Protein AF-A0A4Y2E0R2-F1 (afdb_monomer_lite)

Structure (mmCIF, N/CA/C/O backbone):
data_AF-A0A4Y2E0R2-F1
#
_entry.id   AF-A0A4Y2E0R2-F1
#
loop_
_atom_site.group_PDB
_atom_site.id
_atom_site.type_symbol
_atom_site.label_atom_id
_atom_site.label_alt_id
_atom_site.label_comp_id
_atom_site.label_asym_id
_atom_site.label_entity_id
_atom_site.label_seq_id
_atom_site.pdbx_PDB_in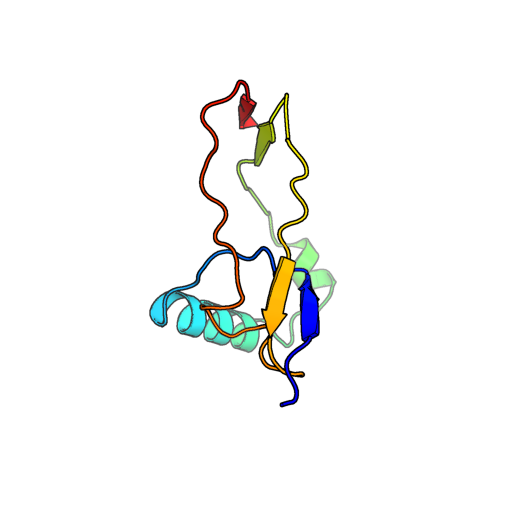s_code
_atom_site.Cartn_x
_atom_site.Cartn_y
_atom_site.Cartn_z
_atom_site.occupancy
_atom_site.B_iso_or_equiv
_atom_site.auth_seq_id
_atom_site.auth_comp_id
_atom_site.auth_asym_id
_atom_site.auth_atom_id
_atom_site.pdbx_PDB_model_num
ATOM 1 N N . MET A 1 1 ? 8.062 -28.842 -19.951 1.00 62.66 1 MET A N 1
ATOM 2 C CA . MET A 1 1 ? 8.321 -27.401 -19.698 1.00 62.66 1 MET A CA 1
ATOM 3 C C . MET A 1 1 ? 7.018 -26.724 -19.253 1.00 62.66 1 MET A C 1
ATOM 5 O O . MET A 1 1 ? 6.080 -26.679 -20.029 1.00 62.66 1 MET A O 1
ATOM 9 N N . GLY A 1 2 ? 6.902 -26.274 -17.996 1.00 84.06 2 GLY A N 1
ATOM 10 C CA . GLY A 1 2 ? 5.634 -25.828 -17.371 1.00 84.06 2 GLY A CA 1
ATOM 11 C C . GLY A 1 2 ? 5.316 -24.324 -17.455 1.00 84.06 2 GLY A C 1
ATOM 12 O O . GLY A 1 2 ? 4.647 -23.791 -16.567 1.00 84.06 2 GLY A O 1
ATOM 13 N N . PHE A 1 3 ? 5.835 -23.621 -18.462 1.00 81.12 3 PHE A N 1
ATOM 14 C CA . PHE A 1 3 ? 5.590 -22.188 -18.658 1.00 81.12 3 PHE A CA 1
ATOM 15 C C . PHE A 1 3 ? 4.292 -21.965 -19.442 1.00 81.12 3 PHE A C 1
ATOM 17 O O . PHE A 1 3 ? 4.008 -22.684 -20.395 1.00 81.12 3 PHE A O 1
ATOM 24 N N . ARG A 1 4 ? 3.491 -20.972 -19.040 1.00 83.62 4 ARG A N 1
ATOM 25 C CA . ARG A 1 4 ? 2.260 -20.573 -19.743 1.00 83.62 4 ARG A CA 1
ATOM 26 C C . ARG A 1 4 ? 2.192 -19.054 -19.87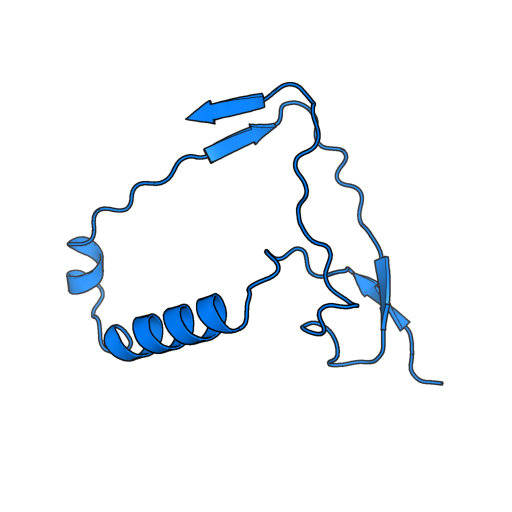4 1.00 83.62 4 ARG A C 1
ATOM 28 O O . ARG A 1 4 ? 2.669 -18.342 -18.990 1.00 83.62 4 ARG A O 1
ATOM 35 N N . SER A 1 5 ? 1.558 -18.571 -20.941 1.00 84.81 5 SER A N 1
ATOM 36 C CA . SER A 1 5 ? 1.279 -17.145 -21.126 1.00 84.81 5 SER A CA 1
ATOM 37 C C . SER A 1 5 ? 0.224 -16.674 -20.121 1.00 84.81 5 SER A C 1
ATOM 39 O O . SER A 1 5 ? -0.933 -17.108 -20.159 1.00 84.81 5 SER A O 1
ATOM 41 N N . ARG A 1 6 ? 0.607 -15.781 -19.206 1.00 83.81 6 ARG A N 1
ATOM 42 C CA . ARG A 1 6 ? -0.239 -15.257 -18.122 1.00 83.81 6 ARG A CA 1
ATOM 43 C C . ARG A 1 6 ? -0.204 -13.730 -18.106 1.00 83.81 6 ARG A C 1
ATOM 45 O O . ARG A 1 6 ? 0.712 -13.122 -18.648 1.00 83.81 6 ARG A O 1
ATOM 52 N N . ARG A 1 7 ? -1.212 -13.107 -17.492 1.00 80.88 7 ARG A N 1
ATOM 53 C CA . ARG A 1 7 ? -1.214 -11.653 -17.272 1.00 80.88 7 ARG A CA 1
ATOM 54 C C . ARG A 1 7 ? -0.071 -11.275 -16.330 1.00 80.88 7 ARG A C 1
ATOM 56 O O . ARG A 1 7 ? 0.139 -11.969 -15.326 1.00 80.88 7 ARG A O 1
ATOM 63 N N . THR A 1 8 ? 0.650 -10.207 -16.668 1.00 74.56 8 THR A N 1
ATOM 64 C CA . THR A 1 8 ? 1.598 -9.600 -15.731 1.00 74.56 8 THR A CA 1
ATOM 65 C C . THR A 1 8 ? 0.839 -9.031 -14.533 1.00 74.56 8 THR A C 1
ATOM 67 O O . THR A 1 8 ? -0.327 -8.650 -14.662 1.00 74.56 8 THR A O 1
ATOM 70 N N . ILE A 1 9 ? 1.474 -9.016 -13.362 1.00 75.31 9 ILE A N 1
ATOM 71 C CA . ILE A 1 9 ? 0.943 -8.246 -12.235 1.00 75.31 9 ILE A CA 1
ATOM 72 C C . ILE A 1 9 ? 1.464 -6.821 -12.394 1.00 75.31 9 ILE A C 1
ATOM 74 O O . ILE A 1 9 ? 2.671 -6.610 -12.507 1.00 75.31 9 ILE A O 1
ATOM 78 N N . ILE A 1 10 ? 0.539 -5.865 -12.422 1.00 70.94 10 ILE A N 1
ATOM 79 C CA . ILE A 1 10 ? 0.858 -4.442 -12.365 1.00 70.94 10 ILE A CA 1
ATOM 80 C C . ILE A 1 10 ? 0.918 -4.087 -10.886 1.00 70.94 10 ILE A C 1
ATOM 82 O O . ILE A 1 10 ? -0.105 -4.087 -10.204 1.00 70.94 10 ILE A O 1
ATOM 86 N N . ALA A 1 11 ? 2.122 -3.856 -10.385 1.00 71.25 11 ALA A N 1
ATOM 87 C CA . ALA A 1 11 ? 2.355 -3.459 -9.009 1.00 71.25 11 ALA A CA 1
ATOM 88 C C . ALA A 1 11 ? 3.574 -2.531 -8.956 1.00 71.25 11 ALA A C 1
ATOM 90 O O . ALA A 1 11 ? 4.486 -2.678 -9.778 1.00 71.25 11 ALA A O 1
ATOM 91 N N . PRO A 1 12 ? 3.616 -1.587 -8.003 1.00 71.94 12 PRO A N 1
ATOM 92 C CA . PRO A 1 12 ? 4.835 -0.846 -7.740 1.00 71.94 12 PRO A CA 1
ATOM 93 C C . PRO A 1 12 ? 5.936 -1.828 -7.332 1.00 71.94 12 PRO A C 1
ATOM 95 O O . PRO A 1 12 ? 5.737 -2.691 -6.475 1.00 71.94 12 PRO A O 1
ATOM 98 N N . LEU A 1 13 ? 7.103 -1.699 -7.959 1.00 75.19 13 LEU A N 1
ATOM 99 C CA . LEU A 1 13 ? 8.281 -2.459 -7.563 1.00 75.19 13 LEU A CA 1
ATOM 100 C C . LEU A 1 13 ? 8.767 -1.901 -6.221 1.00 75.19 13 LEU A C 1
ATOM 102 O O . LEU A 1 13 ? 9.296 -0.792 -6.149 1.00 75.19 13 LEU A O 1
ATOM 106 N N . LEU A 1 14 ? 8.537 -2.650 -5.143 1.00 78.44 14 LEU A N 1
ATOM 107 C CA . LEU A 1 14 ? 8.938 -2.252 -3.798 1.00 78.44 14 LEU A CA 1
ATOM 108 C C . LEU A 1 14 ? 10.389 -2.657 -3.532 1.00 78.44 14 LEU A C 1
ATOM 110 O O . LEU A 1 14 ? 10.798 -3.788 -3.796 1.00 78.44 14 LEU A O 1
ATOM 114 N N . THR A 1 15 ? 11.165 -1.738 -2.959 1.00 84.50 15 THR A N 1
ATOM 115 C CA . THR A 1 15 ? 12.496 -2.059 -2.433 1.00 84.50 15 THR A CA 1
ATOM 116 C C . THR A 1 15 ? 12.367 -2.952 -1.195 1.00 84.50 15 THR A C 1
ATOM 118 O O . THR A 1 15 ? 11.332 -2.960 -0.523 1.00 84.50 15 THR A O 1
ATOM 121 N N . ALA A 1 16 ? 13.432 -3.675 -0.835 1.00 86.94 16 ALA A N 1
ATOM 122 C CA . ALA A 1 16 ? 13.455 -4.476 0.393 1.00 86.94 16 ALA A CA 1
ATOM 123 C C . ALA A 1 16 ? 13.121 -3.639 1.645 1.00 86.94 16 ALA A C 1
ATOM 125 O O . ALA A 1 16 ? 12.384 -4.095 2.519 1.00 86.94 16 ALA A O 1
ATOM 126 N N . ARG A 1 17 ? 13.591 -2.383 1.689 1.00 91.44 17 ARG A N 1
ATOM 127 C CA . ARG A 1 17 ? 13.268 -1.426 2.755 1.00 91.44 17 ARG A CA 1
ATOM 128 C C . ARG A 1 17 ? 11.772 -1.117 2.808 1.00 91.44 17 ARG A C 1
ATOM 130 O O . ARG A 1 17 ? 11.193 -1.165 3.888 1.00 91.44 17 ARG A O 1
ATOM 137 N N . HIS A 1 18 ? 11.149 -0.816 1.666 1.00 87.75 18 HIS A N 1
ATOM 138 C CA . HIS A 1 18 ? 9.710 -0.547 1.617 1.00 87.75 18 HIS A CA 1
ATOM 139 C C . HIS A 1 18 ? 8.902 -1.761 2.080 1.00 87.75 18 HIS A C 1
ATOM 141 O O . HIS A 1 18 ? 8.019 -1.610 2.916 1.00 87.75 18 HIS A O 1
ATOM 147 N N . ASN A 1 19 ? 9.264 -2.969 1.634 1.00 87.94 19 ASN A N 1
ATOM 148 C CA . ASN A 1 19 ? 8.608 -4.197 2.088 1.00 87.94 19 ASN A CA 1
ATOM 149 C C . ASN A 1 19 ? 8.685 -4.368 3.612 1.00 87.94 19 ASN A C 1
ATOM 151 O O . ASN A 1 19 ? 7.674 -4.663 4.246 1.00 87.94 19 ASN A O 1
ATOM 155 N N . ALA A 1 20 ? 9.861 -4.150 4.208 1.00 93.62 20 ALA A N 1
ATOM 156 C CA . ALA A 1 20 ? 10.035 -4.255 5.654 1.00 93.62 20 ALA A CA 1
ATOM 157 C C . ALA A 1 20 ? 9.160 -3.246 6.417 1.00 93.62 20 ALA A C 1
ATOM 159 O O . ALA A 1 20 ? 8.499 -3.619 7.386 1.00 93.62 20 ALA A O 1
ATOM 160 N N . LEU A 1 21 ? 9.105 -1.993 5.950 1.00 95.31 21 LEU A N 1
ATOM 161 C CA . LEU A 1 21 ? 8.270 -0.949 6.550 1.00 95.31 21 LEU A CA 1
ATOM 162 C C . LEU A 1 21 ? 6.775 -1.270 6.433 1.00 95.31 21 LEU A C 1
ATOM 164 O O . LEU A 1 21 ? 6.059 -1.167 7.425 1.00 95.31 21 LEU A O 1
ATOM 168 N N . CYS A 1 22 ? 6.311 -1.726 5.265 1.00 91.81 22 CYS A N 1
ATOM 169 C CA . CYS A 1 22 ? 4.916 -2.123 5.070 1.00 91.81 22 CYS A CA 1
ATOM 170 C C . CYS A 1 22 ? 4.512 -3.278 5.999 1.00 91.81 22 CYS A C 1
ATOM 172 O O . CYS A 1 22 ? 3.436 -3.238 6.591 1.00 91.81 22 CYS A O 1
ATOM 174 N N . ILE A 1 23 ? 5.376 -4.287 6.169 1.00 94.62 23 ILE A N 1
ATOM 175 C CA . ILE A 1 23 ? 5.110 -5.414 7.077 1.00 94.62 23 ILE A CA 1
ATOM 176 C C . ILE A 1 23 ? 5.074 -4.946 8.535 1.00 94.62 23 ILE A C 1
ATOM 178 O O . ILE A 1 23 ? 4.188 -5.358 9.282 1.00 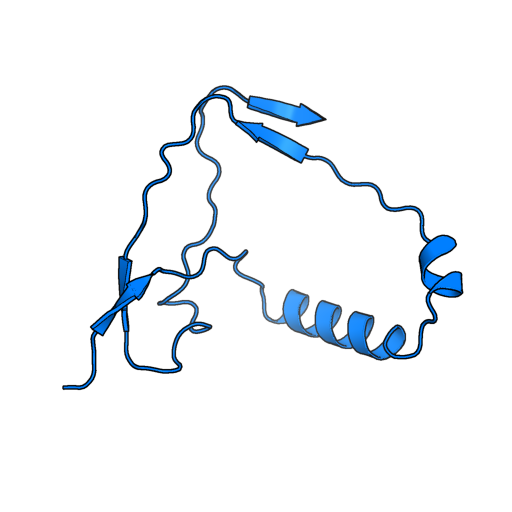94.62 23 ILE A O 1
ATOM 182 N N . ALA A 1 24 ? 6.022 -4.102 8.952 1.00 97.12 24 ALA A N 1
ATOM 183 C CA . ALA A 1 24 ? 6.054 -3.568 10.312 1.00 97.12 24 ALA A CA 1
ATOM 184 C C . ALA A 1 24 ? 4.790 -2.754 10.619 1.00 97.12 24 ALA A C 1
ATOM 186 O O . ALA A 1 24 ? 4.151 -2.980 11.645 1.00 97.12 24 ALA A O 1
ATOM 187 N N . TRP A 1 25 ? 4.387 -1.882 9.693 1.00 95.75 25 TRP A N 1
ATOM 188 C CA . TRP A 1 25 ? 3.174 -1.085 9.821 1.00 95.75 25 TRP A CA 1
ATOM 189 C C . TRP A 1 25 ? 1.924 -1.969 9.905 1.00 95.75 25 TRP A C 1
ATOM 191 O O . TRP A 1 25 ? 1.140 -1.832 10.841 1.00 95.75 25 TRP A O 1
ATOM 201 N N . ALA A 1 26 ? 1.782 -2.952 9.007 1.00 95.69 26 ALA A N 1
ATOM 202 C CA . ALA A 1 26 ? 0.645 -3.873 9.018 1.00 95.69 26 ALA A CA 1
ATOM 203 C C . ALA A 1 26 ? 0.548 -4.669 10.329 1.00 95.69 26 ALA A C 1
ATOM 205 O O . ALA A 1 26 ? -0.544 -4.854 10.855 1.00 95.69 26 ALA A O 1
ATOM 206 N N . ARG A 1 27 ? 1.683 -5.106 10.892 1.00 97.50 27 ARG A N 1
ATOM 207 C CA . ARG A 1 27 ? 1.716 -5.798 12.191 1.00 97.50 27 ARG A CA 1
ATOM 208 C C . ARG A 1 27 ? 1.301 -4.896 13.349 1.00 97.50 27 ARG A C 1
ATOM 210 O O . ARG A 1 27 ? 0.611 -5.367 14.241 1.00 97.50 27 ARG A O 1
ATOM 217 N N . GLN A 1 28 ? 1.698 -3.625 13.337 1.00 97.19 28 GLN A N 1
ATOM 218 C CA . GLN A 1 28 ? 1.303 -2.663 14.373 1.00 97.19 28 GLN A CA 1
ATOM 219 C C . GLN A 1 28 ? -0.209 -2.393 14.373 1.00 97.19 28 GLN A C 1
ATOM 221 O O . GLN A 1 28 ? -0.784 -2.157 15.429 1.00 97.19 28 GLN A O 1
ATOM 226 N N . HIS A 1 29 ? -0.848 -2.471 13.204 1.00 96.31 29 HIS A N 1
ATOM 227 C CA . HIS A 1 29 ? -2.253 -2.104 13.008 1.00 96.31 29 HIS A CA 1
ATOM 228 C C . HIS A 1 29 ? -3.170 -3.326 12.812 1.00 96.31 29 HIS A C 1
ATOM 230 O O . HIS A 1 29 ? -4.345 -3.179 12.494 1.00 96.31 29 HIS A O 1
ATOM 236 N N . ILE A 1 30 ? -2.662 -4.551 13.007 1.00 96.81 30 ILE A N 1
ATOM 237 C CA . ILE A 1 30 ? -3.410 -5.793 12.730 1.00 96.81 30 ILE A CA 1
ATOM 238 C C . ILE A 1 30 ? -4.644 -5.972 13.626 1.00 96.81 30 ILE A C 1
ATOM 240 O O . ILE A 1 30 ? -5.594 -6.648 13.242 1.00 96.81 30 ILE A O 1
ATOM 244 N N . HIS A 1 31 ? -4.630 -5.366 14.813 1.00 97.31 31 HIS A N 1
ATOM 245 C CA . HIS A 1 31 ? -5.713 -5.442 15.794 1.00 97.31 31 HIS A CA 1
ATOM 246 C C . HIS A 1 31 ? -6.620 -4.207 15.792 1.00 97.31 31 HIS A C 1
ATOM 248 O O . HIS A 1 31 ? -7.487 -4.101 16.655 1.00 97.31 31 HIS A O 1
ATOM 254 N N . TRP A 1 32 ? -6.425 -3.276 14.854 1.00 97.44 32 TRP A N 1
ATOM 255 C CA . TRP A 1 32 ? -7.270 -2.091 14.760 1.00 97.44 32 TRP A CA 1
ATOM 256 C C . TRP A 1 32 ? -8.703 -2.462 14.396 1.00 97.44 32 TRP A C 1
ATOM 258 O O . TRP A 1 32 ? -8.961 -3.224 13.457 1.00 97.44 32 TRP A O 1
ATOM 268 N N . THR A 1 33 ? -9.633 -1.890 15.147 1.00 97.31 33 THR A N 1
ATOM 269 C CA . THR A 1 33 ? -11.067 -2.030 14.938 1.00 97.31 33 THR A CA 1
ATOM 270 C C . THR A 1 33 ? -11.554 -1.090 13.840 1.00 97.31 33 THR A C 1
ATOM 272 O O . THR A 1 33 ? -10.861 -0.168 13.413 1.00 97.31 33 THR A O 1
ATOM 275 N N . VAL A 1 34 ? -12.787 -1.305 13.378 1.00 96.31 34 VAL A N 1
ATOM 276 C CA . VAL A 1 34 ? -13.436 -0.402 12.415 1.00 96.31 34 VAL A CA 1
ATOM 277 C C . VAL A 1 34 ? -13.499 1.029 12.951 1.00 96.31 34 VAL A C 1
ATOM 279 O O . VAL A 1 34 ? -13.342 1.968 12.175 1.00 96.31 34 VAL A O 1
ATOM 282 N N . ASP A 1 35 ? -13.702 1.206 14.258 1.00 97.25 35 ASP A N 1
ATOM 283 C CA . ASP A 1 35 ? -13.737 2.536 14.857 1.00 97.25 35 ASP A CA 1
ATOM 284 C C . ASP A 1 35 ? -12.352 3.183 14.878 1.00 97.25 35 ASP A C 1
ATOM 286 O O . ASP A 1 35 ? -12.252 4.354 14.528 1.00 97.25 35 ASP A O 1
ATOM 290 N N . ASP A 1 36 ? -11.276 2.436 15.135 1.00 96.44 36 ASP A N 1
ATOM 291 C CA . ASP A 1 36 ? -9.907 2.967 15.022 1.00 96.44 36 ASP A CA 1
ATOM 292 C C . ASP A 1 36 ? -9.627 3.492 13.603 1.00 96.44 36 ASP A C 1
ATOM 294 O O . ASP A 1 36 ? -9.130 4.606 13.429 1.00 96.44 36 ASP A O 1
ATOM 298 N N . TRP A 1 37 ? -10.048 2.752 12.569 1.00 96.12 37 TRP A N 1
ATOM 299 C CA . TRP A 1 37 ? -9.893 3.177 11.172 1.00 96.12 37 TRP A CA 1
ATOM 300 C C . TRP A 1 37 ? -10.672 4.451 10.822 1.00 96.12 37 TRP A C 1
ATOM 302 O O . TRP A 1 37 ? -10.205 5.222 9.983 1.00 96.12 37 TRP A O 1
ATOM 312 N N . LYS A 1 38 ? -11.827 4.708 11.455 1.00 96.00 38 LYS A N 1
ATOM 313 C CA . LYS A 1 38 ? -12.618 5.934 11.221 1.00 96.00 38 LYS A CA 1
ATOM 314 C C . LYS A 1 38 ? -11.906 7.201 11.689 1.00 96.00 38 LYS A C 1
ATOM 316 O O . LYS A 1 38 ? -12.204 8.276 11.178 1.00 96.00 38 LYS A O 1
ATOM 321 N N . HIS A 1 39 ? -10.980 7.085 12.638 1.00 95.44 39 HIS A N 1
ATOM 322 C CA . HIS A 1 39 ? -10.209 8.223 13.139 1.00 95.44 39 HIS A CA 1
ATOM 323 C C . HIS A 1 39 ? -9.008 8.566 12.240 1.00 95.44 39 HIS A C 1
ATOM 325 O O . HIS A 1 39 ? -8.332 9.567 12.477 1.00 95.44 39 HIS A O 1
ATOM 331 N N . VAL A 1 40 ? -8.737 7.772 11.196 1.00 94.88 40 VAL A N 1
ATOM 332 C CA . VAL A 1 40 ? -7.636 8.020 10.259 1.00 94.88 40 VAL A CA 1
ATOM 333 C C . VAL A 1 40 ? -8.093 8.918 9.117 1.00 94.88 40 VAL A C 1
ATOM 335 O O . VAL A 1 40 ? -8.927 8.534 8.296 1.00 94.88 40 VAL A O 1
ATOM 338 N N . ALA A 1 41 ? -7.480 10.095 9.010 1.00 95.62 41 ALA A N 1
ATOM 339 C CA . ALA A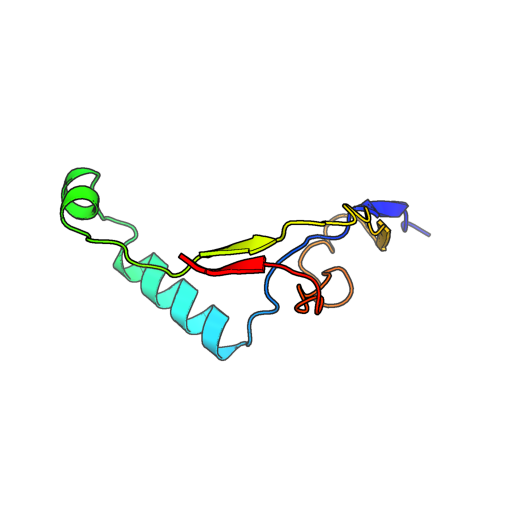 1 41 ? -7.600 10.938 7.829 1.00 95.62 41 ALA A CA 1
ATOM 340 C C . ALA A 1 41 ? -6.582 10.499 6.766 1.00 95.62 41 ALA A C 1
ATOM 342 O O . ALA A 1 41 ? -5.372 10.603 6.968 1.00 95.62 41 ALA A O 1
ATOM 343 N N . TRP A 1 42 ? -7.076 10.0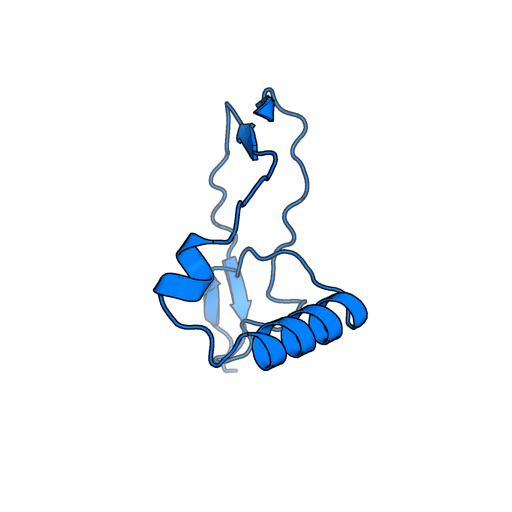21 5.624 1.00 93.00 42 TRP A N 1
ATOM 344 C CA . TRP A 1 42 ? -6.245 9.660 4.478 1.00 93.00 42 TRP A CA 1
ATOM 345 C C . TRP A 1 42 ? -6.155 10.838 3.513 1.00 93.00 42 TRP A C 1
ATOM 347 O O . TRP A 1 42 ? -7.176 11.384 3.099 1.00 93.00 42 TRP A O 1
ATOM 357 N N . SER A 1 43 ? -4.940 11.198 3.118 1.00 93.56 43 SER A N 1
ATOM 358 C CA . SER A 1 43 ? -4.685 12.119 2.016 1.00 93.56 43 SER A CA 1
ATOM 359 C C . SER A 1 43 ? -3.775 11.447 0.996 1.00 93.56 43 SER A C 1
ATOM 361 O O . SER A 1 43 ? -2.939 10.603 1.327 1.00 93.56 43 SER A O 1
ATOM 363 N N . GLY A 1 44 ? -3.965 11.788 -0.269 1.00 89.81 44 GLY A N 1
ATOM 364 C CA . GLY A 1 44 ? -3.151 11.275 -1.353 1.00 89.81 44 GLY A CA 1
ATOM 365 C C . GLY A 1 44 ? -3.448 12.042 -2.625 1.00 89.81 44 GLY A C 1
ATOM 366 O O . GLY A 1 44 ? -4.591 12.420 -2.862 1.00 89.81 44 GLY A O 1
ATOM 367 N N . GLU A 1 45 ? -2.413 12.255 -3.426 1.00 87.44 45 GLU A N 1
ATOM 368 C CA . GLU A 1 45 ? -2.548 12.856 -4.747 1.00 87.44 45 GLU A CA 1
ATOM 369 C C . GLU A 1 45 ? -2.835 11.760 -5.774 1.00 87.44 45 GLU A C 1
ATOM 371 O O . GLU A 1 45 ? -2.225 10.682 -5.760 1.00 87.44 45 GLU A O 1
ATOM 376 N N . CYS A 1 46 ? -3.757 12.028 -6.691 1.00 82.12 46 CYS A N 1
ATOM 377 C CA . CYS A 1 46 ? -4.132 11.104 -7.750 1.00 82.12 46 CYS A CA 1
ATOM 378 C C . CYS A 1 46 ? -3.985 11.765 -9.118 1.00 82.12 46 CYS A C 1
ATOM 380 O O . CYS A 1 46 ? -4.473 12.864 -9.373 1.00 82.12 46 CYS A O 1
ATOM 382 N N . ARG A 1 47 ? -3.341 11.045 -10.042 1.00 76.31 47 ARG A N 1
ATOM 383 C CA . ARG A 1 47 ? -3.182 11.484 -11.429 1.00 76.31 47 ARG A CA 1
ATOM 384 C C . ARG A 1 47 ? -4.143 10.752 -12.355 1.00 76.31 47 ARG A C 1
ATOM 386 O O . ARG A 1 47 ? -3.982 9.555 -12.605 1.00 76.31 47 ARG A O 1
ATOM 393 N N . PHE A 1 48 ? -5.074 11.485 -12.945 1.00 76.62 48 PHE A N 1
ATOM 394 C CA . PHE A 1 48 ? -6.014 10.991 -13.944 1.00 76.62 48 PHE A CA 1
ATOM 395 C C . PHE A 1 48 ? -5.433 11.196 -15.341 1.00 76.62 48 PHE A C 1
ATOM 397 O O . PHE A 1 48 ? -5.217 12.321 -15.785 1.00 76.62 48 PHE A O 1
ATOM 404 N N . GLN A 1 49 ? -5.132 10.102 -16.038 1.00 75.69 49 GLN A N 1
ATOM 405 C CA . GLN A 1 49 ? -4.615 10.157 -17.407 1.00 75.69 49 GLN A CA 1
ATOM 406 C C . GLN A 1 49 ? -5.778 10.192 -18.398 1.00 75.69 49 GLN A C 1
ATOM 408 O O . GLN A 1 49 ? -6.674 9.357 -18.305 1.00 75.69 49 GLN A O 1
ATOM 413 N N . LEU A 1 50 ? -5.739 11.120 -19.358 1.00 71.94 50 LEU A N 1
ATOM 414 C CA . LEU A 1 50 ? -6.807 11.288 -20.355 1.00 71.94 50 LEU A CA 1
ATOM 415 C C . LEU A 1 50 ? -6.792 10.191 -21.426 1.00 71.94 50 LEU A C 1
ATOM 417 O O . LEU A 1 50 ? -7.834 9.805 -21.942 1.00 71.94 50 LEU A O 1
ATOM 421 N N . TYR A 1 51 ? -5.608 9.657 -21.721 1.00 65.00 51 TYR A N 1
ATOM 422 C CA . TYR A 1 51 ? -5.416 8.584 -22.687 1.00 65.00 51 TYR A CA 1
ATOM 423 C C . TYR A 1 51 ? -4.607 7.470 -22.029 1.00 65.00 51 TYR A C 1
ATOM 425 O O . TYR A 1 51 ? -3.408 7.623 -21.781 1.00 65.00 51 TYR A O 1
ATOM 433 N N . ARG A 1 52 ? -5.248 6.337 -21.733 1.00 62.03 52 ARG A N 1
ATOM 434 C CA . ARG A 1 52 ? -4.537 5.090 -21.443 1.00 62.03 52 ARG A CA 1
ATOM 435 C C . ARG A 1 52 ? -4.639 4.173 -22.649 1.00 62.03 52 ARG A C 1
ATOM 437 O O . ARG A 1 52 ? -5.728 3.849 -23.105 1.00 62.03 52 ARG A O 1
ATOM 444 N N . ALA A 1 53 ? -3.493 3.710 -23.132 1.00 54.53 53 ALA A N 1
ATOM 445 C CA . ALA A 1 53 ? -3.462 2.427 -23.807 1.00 54.53 53 ALA A CA 1
ATOM 446 C C . ALA A 1 53 ? -3.514 1.370 -22.700 1.00 54.53 53 ALA A C 1
ATOM 448 O O . ALA A 1 53 ? -2.527 1.176 -21.990 1.00 54.53 53 ALA A O 1
ATOM 449 N N . ASP A 1 54 ? -4.654 0.697 -22.534 1.00 58.34 54 ASP A N 1
ATOM 450 C CA . ASP A 1 54 ? -4.827 -0.445 -21.623 1.00 58.34 54 ASP A CA 1
ATOM 451 C C . ASP A 1 54 ? -4.081 -1.682 -22.152 1.00 58.34 54 ASP A C 1
ATOM 453 O O . ASP A 1 54 ? -4.641 -2.769 -22.323 1.00 58.34 54 ASP A O 1
ATOM 457 N N . GLY A 1 55 ? -2.800 -1.508 -22.481 1.00 59.72 55 GLY A N 1
ATOM 458 C CA . GLY A 1 55 ? -1.936 -2.524 -23.050 1.00 59.72 55 GLY A CA 1
ATOM 459 C C . GLY A 1 55 ? -1.826 -3.693 -22.084 1.00 59.72 55 GLY A C 1
ATOM 460 O O . GLY A 1 55 ? -1.060 -3.662 -21.125 1.00 59.72 55 GLY A O 1
ATOM 461 N N . ARG A 1 56 ? -2.617 -4.739 -22.331 1.00 66.56 56 ARG A N 1
ATOM 462 C CA . ARG A 1 56 ? -2.614 -5.986 -21.563 1.00 66.56 56 ARG A CA 1
ATOM 463 C C . ARG A 1 56 ? -1.307 -6.735 -21.821 1.00 66.56 56 ARG A C 1
ATOM 465 O O . ARG A 1 56 ? -1.259 -7.635 -22.657 1.00 66.56 56 ARG A O 1
ATOM 472 N N . VAL A 1 57 ? -0.248 -6.389 -21.095 1.00 74.00 57 VAL A N 1
ATOM 473 C CA . VAL A 1 57 ? 1.044 -7.076 -21.203 1.00 74.00 57 VAL A CA 1
ATOM 474 C C . VAL A 1 57 ? 0.935 -8.492 -20.628 1.00 74.00 57 VAL A C 1
ATOM 476 O O . VAL A 1 57 ? 0.457 -8.721 -19.509 1.00 74.00 57 VAL A O 1
ATOM 479 N N . ARG A 1 58 ? 1.365 -9.479 -21.420 1.00 81.25 58 ARG A N 1
ATOM 480 C CA . ARG A 1 58 ? 1.411 -10.895 -21.035 1.00 81.25 58 ARG A CA 1
ATOM 481 C C . ARG A 1 58 ? 2.861 -11.343 -20.897 1.00 81.25 58 ARG A C 1
ATOM 483 O O . ARG A 1 58 ? 3.698 -10.984 -21.714 1.00 81.25 58 ARG A O 1
ATOM 490 N N . VAL A 1 59 ? 3.129 -12.168 -19.890 1.00 82.50 59 VAL A N 1
ATOM 491 C CA . VAL A 1 59 ? 4.446 -12.754 -19.609 1.00 82.50 59 VAL A CA 1
ATOM 492 C C . VAL A 1 59 ? 4.353 -14.280 -19.615 1.00 82.50 59 VAL A C 1
ATOM 494 O O . VAL A 1 59 ? 3.334 -14.859 -19.221 1.00 82.50 59 VAL A O 1
ATOM 497 N N . TRP A 1 60 ? 5.412 -14.955 -20.054 1.00 85.56 60 TRP A N 1
ATOM 498 C CA . TRP A 1 60 ? 5.518 -16.413 -19.979 1.00 85.56 60 TRP A CA 1
ATOM 499 C C . TRP A 1 60 ? 6.107 -16.809 -18.624 1.00 85.56 60 TRP A C 1
ATOM 501 O O . TRP A 1 60 ? 7.290 -16.602 -18.380 1.00 85.56 60 TRP A O 1
ATOM 511 N N . ARG A 1 61 ? 5.295 -17.384 -17.724 1.00 85.44 61 ARG A N 1
ATOM 512 C CA . ARG A 1 61 ? 5.752 -17.771 -16.373 1.00 85.44 61 ARG A CA 1
ATOM 513 C C . ARG A 1 61 ? 5.202 -19.116 -15.904 1.00 85.44 61 ARG A C 1
ATOM 515 O O . ARG A 1 61 ? 4.130 -19.558 -16.334 1.00 85.44 61 ARG A O 1
ATOM 522 N N . LYS A 1 62 ? 5.929 -19.761 -14.987 1.00 84.38 62 LYS A N 1
ATOM 523 C CA . LYS A 1 62 ? 5.459 -20.954 -14.260 1.00 84.38 62 LYS A CA 1
ATOM 524 C C . LYS A 1 62 ? 4.321 -20.585 -13.285 1.00 84.38 62 LYS A C 1
ATOM 526 O O . LYS A 1 62 ? 4.188 -19.418 -12.904 1.00 84.38 62 LYS A O 1
ATOM 531 N N . PRO A 1 63 ? 3.474 -21.548 -12.876 1.00 78.50 63 PRO A N 1
ATOM 532 C CA . PRO A 1 63 ? 2.531 -21.349 -11.773 1.00 78.50 63 PRO A CA 1
ATOM 533 C C . PRO A 1 63 ? 3.246 -20.832 -10.509 1.00 78.50 63 PRO A C 1
ATOM 535 O O . PRO A 1 63 ? 4.387 -21.212 -10.262 1.00 78.50 63 PRO A O 1
ATOM 538 N N . HIS A 1 64 ? 2.584 -19.969 -9.730 1.00 80.62 64 HIS A N 1
ATOM 539 C CA . HIS A 1 64 ? 3.069 -19.422 -8.444 1.00 80.62 64 HIS A CA 1
ATOM 540 C C . HIS A 1 64 ? 4.291 -18.483 -8.491 1.00 80.62 64 HIS A C 1
ATOM 542 O O . HIS A 1 64 ? 4.777 -18.059 -7.450 1.00 80.62 64 HIS A O 1
ATOM 548 N N . LYS A 1 65 ? 4.769 -18.082 -9.676 1.00 80.94 65 LYS A N 1
ATOM 549 C CA . LYS A 1 65 ? 5.844 -17.079 -9.837 1.00 80.94 65 LYS A CA 1
ATOM 550 C C . LYS A 1 65 ? 5.311 -15.681 -10.150 1.00 80.94 65 LYS A C 1
ATOM 552 O O . LYS A 1 65 ? 5.880 -14.949 -10.946 1.00 80.94 65 LYS A O 1
ATOM 557 N N . SER A 1 66 ? 4.153 -15.328 -9.597 1.00 73.69 66 SER A N 1
ATOM 558 C CA . SER A 1 66 ? 3.486 -14.077 -9.958 1.00 73.69 66 SER A CA 1
ATOM 559 C C . SER A 1 66 ? 4.067 -12.836 -9.291 1.00 73.69 66 SER A C 1
ATOM 561 O O . SER A 1 66 ? 4.010 -11.767 -9.887 1.00 73.69 66 SER A O 1
ATOM 563 N N . MET A 1 67 ? 4.624 -13.005 -8.093 1.00 75.00 67 MET A N 1
ATOM 564 C CA . MET A 1 67 ? 5.272 -11.952 -7.301 1.00 75.00 67 MET A CA 1
ATOM 565 C C . MET A 1 67 ? 6.782 -11.870 -7.559 1.00 75.00 67 MET A C 1
ATOM 567 O O . MET A 1 67 ? 7.487 -11.147 -6.868 1.00 75.00 67 MET A O 1
ATOM 571 N N . ASP A 1 68 ? 7.290 -12.649 -8.517 1.00 76.62 68 ASP A N 1
ATOM 572 C CA . ASP A 1 68 ? 8.676 -12.530 -8.951 1.00 76.62 68 ASP A CA 1
ATOM 573 C C . ASP A 1 68 ? 8.843 -11.181 -9.674 1.00 76.62 68 ASP A C 1
ATOM 575 O O . ASP A 1 68 ? 8.041 -10.908 -10.574 1.00 76.62 68 ASP A O 1
ATOM 579 N N . PRO A 1 69 ? 9.838 -10.342 -9.326 1.00 72.44 69 PRO A N 1
ATOM 580 C CA . PRO A 1 69 ? 10.033 -9.035 -9.958 1.00 72.44 69 PRO A CA 1
ATOM 581 C C . PRO A 1 69 ? 10.159 -9.113 -11.484 1.00 72.44 69 PRO A C 1
ATOM 583 O O . PRO A 1 69 ? 9.713 -8.217 -12.192 1.00 72.44 69 PRO A O 1
ATOM 586 N N . THR A 1 70 ? 10.691 -10.222 -12.010 1.00 73.69 70 THR A N 1
ATOM 587 C CA . THR A 1 70 ? 10.805 -10.473 -13.460 1.00 73.69 70 THR A CA 1
ATOM 588 C C . THR A 1 70 ? 9.456 -10.720 -14.144 1.00 73.69 70 THR A C 1
ATOM 590 O O . THR A 1 70 ? 9.337 -10.650 -15.365 1.00 73.69 70 THR A O 1
ATOM 593 N N . CYS A 1 71 ? 8.424 -11.029 -13.358 1.00 74.62 71 CYS A N 1
ATOM 594 C CA . CYS A 1 71 ? 7.060 -11.320 -13.789 1.00 74.62 71 CYS A CA 1
ATOM 595 C C . CYS A 1 71 ? 6.073 -10.187 -13.456 1.00 74.62 71 CYS A C 1
ATOM 597 O O . CYS A 1 71 ? 4.858 -10.389 -13.603 1.00 74.62 71 CYS A O 1
ATOM 599 N N . GLN A 1 72 ? 6.587 -9.046 -12.987 1.00 72.44 72 GLN A N 1
ATOM 600 C CA . GLN A 1 72 ? 5.844 -7.835 -12.662 1.00 72.44 72 GLN A CA 1
ATOM 601 C C . GLN A 1 72 ? 6.218 -6.724 -13.639 1.00 72.44 72 GLN A C 1
ATOM 603 O O . GLN A 1 72 ? 7.367 -6.591 -14.052 1.00 72.44 72 GLN A O 1
ATOM 608 N N . GLN A 1 73 ? 5.233 -5.916 -14.017 1.00 68.75 73 GLN A N 1
ATOM 609 C CA . GLN A 1 73 ? 5.481 -4.718 -14.805 1.00 68.75 73 GLN A CA 1
ATOM 610 C C . GLN A 1 73 ? 5.414 -3.505 -13.883 1.00 68.75 73 GLN A C 1
ATOM 612 O O . GLN A 1 73 ? 4.365 -3.225 -13.301 1.00 68.75 73 GLN A O 1
ATOM 617 N N . GLY A 1 74 ? 6.533 -2.788 -13.771 1.00 59.53 74 GLY A N 1
ATOM 618 C CA . GLY A 1 74 ? 6.560 -1.496 -13.100 1.00 59.53 74 GLY A CA 1
ATOM 619 C C . GLY A 1 74 ? 5.711 -0.480 -13.863 1.00 59.53 74 GLY A C 1
ATOM 620 O O . GLY A 1 74 ? 5.772 -0.390 -15.091 1.00 59.53 74 GLY A O 1
ATOM 621 N N . THR A 1 75 ? 4.912 0.294 -13.140 1.00 59.62 75 THR A N 1
ATOM 622 C CA . THR A 1 75 ? 4.189 1.437 -13.701 1.00 59.62 75 THR A CA 1
ATOM 623 C C . THR A 1 75 ? 5.150 2.608 -13.882 1.00 59.62 75 THR A C 1
ATOM 625 O O . THR A 1 75 ? 5.435 3.328 -12.929 1.00 59.62 75 THR A O 1
ATOM 628 N N . VAL A 1 76 ? 5.656 2.799 -15.102 1.00 54.59 76 VAL A N 1
ATOM 629 C CA . VAL A 1 76 ? 6.340 4.038 -15.506 1.00 54.59 76 VAL A CA 1
ATOM 630 C C . VAL A 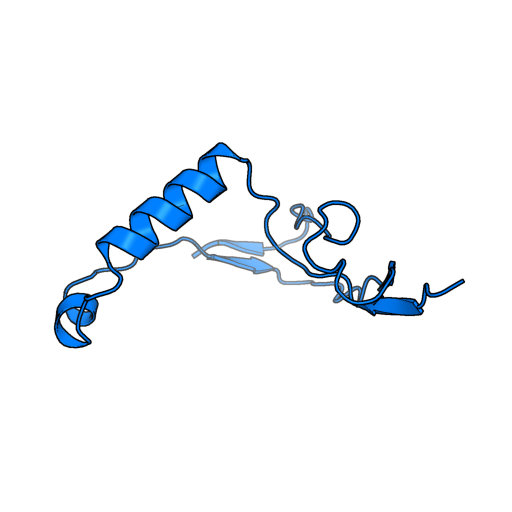1 76 ? 5.312 5.061 -15.984 1.00 54.59 76 VAL A C 1
ATOM 632 O O . VAL A 1 76 ? 4.299 4.721 -16.596 1.00 54.59 76 VAL A O 1
ATOM 635 N N . GLN A 1 77 ? 5.572 6.331 -15.681 1.00 56.97 77 GLN A N 1
ATOM 636 C CA . GLN A 1 77 ? 4.751 7.453 -16.113 1.00 56.97 77 GLN A CA 1
ATOM 637 C C . GLN A 1 77 ? 4.826 7.606 -17.642 1.00 56.97 77 GLN A C 1
ATOM 639 O O . GLN A 1 77 ? 5.896 7.852 -18.187 1.00 56.97 77 GLN A O 1
ATOM 644 N N . SER A 1 78 ? 3.698 7.489 -18.345 1.00 56.28 78 SER A N 1
ATOM 645 C CA . SER A 1 78 ? 3.610 7.876 -19.757 1.00 56.28 78 SER A CA 1
ATOM 646 C C . SER A 1 78 ? 3.372 9.387 -19.864 1.00 56.28 78 SER A C 1
ATOM 648 O O . SER A 1 78 ? 2.466 9.907 -19.212 1.00 56.28 78 SER A O 1
ATOM 650 N N . GLY A 1 79 ? 4.176 10.086 -20.673 1.00 59.34 79 GLY A N 1
ATOM 651 C CA . GLY A 1 79 ? 4.186 11.553 -20.835 1.00 59.34 79 GLY A CA 1
ATOM 652 C C . GLY A 1 79 ? 2.996 12.160 -21.595 1.00 59.34 79 GLY A C 1
ATOM 653 O O . GLY A 1 79 ? 3.175 13.120 -22.333 1.00 59.34 79 GLY A O 1
ATOM 654 N N . GLY A 1 80 ? 1.800 11.577 -21.467 1.00 69.44 80 GLY A N 1
ATOM 655 C CA . GLY A 1 80 ? 0.563 12.102 -22.057 1.00 69.44 80 GLY A CA 1
ATOM 656 C C . GLY A 1 80 ? -0.152 13.107 -21.148 1.00 69.44 80 GLY A C 1
ATOM 657 O O . GLY A 1 80 ? 0.208 13.268 -19.983 1.00 69.44 80 GLY A O 1
ATOM 658 N N . ALA A 1 81 ? -1.200 13.751 -21.668 1.00 76.44 81 ALA A N 1
ATOM 659 C CA . ALA A 1 81 ? -2.002 14.705 -20.905 1.00 76.44 81 ALA A CA 1
ATOM 660 C C . ALA A 1 81 ? -2.692 14.040 -19.694 1.00 76.44 81 ALA A C 1
ATOM 662 O O . ALA A 1 81 ? -3.296 12.964 -19.800 1.00 76.44 81 ALA A O 1
ATOM 663 N N . SER A 1 82 ? -2.597 14.689 -18.533 1.00 78.38 82 SER A N 1
ATOM 664 C CA . SER A 1 82 ? -3.138 14.190 -17.269 1.00 78.38 82 SER A CA 1
ATOM 665 C C . SER A 1 82 ? -3.532 15.321 -16.327 1.00 78.38 82 SER A C 1
ATOM 667 O O . SER A 1 82 ? -2.887 16.366 -16.334 1.00 78.38 82 SER A O 1
ATOM 669 N N . VAL A 1 83 ? -4.525 15.071 -15.478 1.00 82.94 83 VAL A N 1
ATOM 670 C CA . VAL A 1 83 ? -4.954 15.965 -14.395 1.00 82.94 83 VAL A CA 1
ATOM 671 C C . VAL A 1 83 ? -4.452 15.413 -13.061 1.00 82.94 83 VAL A C 1
ATOM 673 O O . VAL A 1 83 ? -4.542 14.208 -12.831 1.00 82.94 83 VAL A O 1
ATOM 676 N N . MET A 1 84 ? -3.914 16.281 -12.205 1.00 88.00 84 MET A N 1
ATOM 677 C CA . MET A 1 84 ? -3.534 15.977 -10.819 1.00 88.00 84 MET A CA 1
ATOM 678 C C . MET A 1 84 ? -4.608 16.535 -9.883 1.00 88.00 84 MET A C 1
ATOM 680 O O . MET A 1 84 ? -5.064 17.658 -10.106 1.00 88.00 84 MET A O 1
ATOM 684 N N . VAL A 1 85 ? -5.001 15.763 -8.873 1.00 79.69 85 VAL A N 1
ATOM 685 C CA . VAL A 1 85 ? -5.934 16.156 -7.804 1.00 79.69 85 VAL A CA 1
ATOM 686 C C . VAL A 1 85 ? -5.342 15.754 -6.466 1.00 79.69 85 VAL A C 1
ATOM 688 O O . VAL A 1 85 ? -4.761 14.642 -6.419 1.00 79.69 85 VAL A O 1
#

Foldseek 3Di:
DQWDKDFAAADADDDPVRVVVVVVVCVVCVPPDPVNVVPDDDDDKDKAAPDDPPPRDIDTDHPPCRPPPVRHDYDDDDPHDIDMD

Organism: Araneus ventricosus (NCBI:txid182803)

Secondary structure (DSSP, 8-state):
---EEEEPEE-----HHHHHHHHHHHHHTTT--HHHHHT-------EEES-------EEEE-TT-TTSGGGEE--PPP-S-EEE-

InterPro domains:
  IPR036397 Ribonuclease H superfamily [G3DSA:3.30.420.10] (3-85)

Sequence (85 aa):
MGFRSRRTIIAPLLTARHNALCIAWARQHIHWTVDDWKHVAWSGECRFQLYRADGRVRVWRKPHKSMDPTCQQGTVQSGGASVMV

pLDDT: mean 80.98, std 12.45, range [54.53, 97.5]

Radius of gyration: 17.65 Å; chains: 1; bounding box: 27×44×40 Å